Protein AF-A0A2E0AET9-F1 (afdb_monomer)

Solvent-accessible surface area (backbone atoms only — not comparable to full-atom values): 8543 Å² total; per-residue (Å²): 135,86,82,79,62,57,67,51,73,42,101,81,77,48,44,36,40,48,60,57,73,72,62,41,70,75,35,82,70,52,51,84,48,72,66,58,50,51,52,28,51,48,30,35,54,53,10,51,51,33,27,62,52,12,73,77,72,37,70,70,46,22,53,51,11,46,52,37,23,51,27,16,54,28,46,74,69,63,38,62,65,20,56,56,50,56,61,53,49,29,57,53,28,47,51,52,30,51,57,55,53,73,73,45,98,54,101,65,86,48,74,67,44,53,51,30,47,52,52,22,56,52,40,45,54,48,43,48,46,50,69,70,29,66,49,45,27,38,64,65,66,30,32,47,79,63,69,70,65,58,63,64,57,76,74,107

Secondary structure (DSSP, 8-state):
------EEEPTTS-EEEE--HHHHHHSGGGS--HHHHHHHHHHHHHHHHHHHHHHHH-HHHHHHHHHHHHHHHHHHTT-HHHHHHHHHHHHHHHHHHHHHHHH--SSS--HHHHHHHHHHHHHHHHHHHHHH-HHHIIIII-EEE--HHHHHHHT-

pLDDT: mean 71.0, std 15.04, range [35.03, 90.88]

Foldseek 3Di:
DDPPQDFDQDPVRWTKTFDDPVVLVPDPLSDDDPVLVVVLVVLLVQLVVQLVVCVVPHPVSNVLSVLSNVLSVCSVVLHLVSLVSLLCVLVVLVVVLVVVVVVDPDPDQDPSNVVSVVVSVVSVVVNCCCVVPQSNCCRNVSIHTDPPVVVVVVVD

Nearest PDB structures (foldseek):
  7o3v-assembly1_H  TM=3.093E-01  e=8.966E+00  Escherichia coli

Radius of gyration: 19.97 Å; Cα contacts (8 Å, |Δi|>4): 163; chains: 1; bounding box: 46×43×60 Å

Structure (mmCIF, N/CA/C/O backbone):
data_AF-A0A2E0AET9-F1
#
_entry.id   AF-A0A2E0AET9-F1
#
loop_
_atom_site.group_PDB
_atom_site.id
_atom_site.type_symbol
_atom_site.label_atom_id
_atom_site.label_alt_id
_atom_site.label_comp_id
_atom_site.label_asym_id
_atom_site.label_entity_id
_atom_site.label_seq_id
_atom_site.pdbx_PDB_ins_code
_atom_site.Cartn_x
_atom_site.Cartn_y
_atom_site.Cartn_z
_atom_site.occupancy
_atom_site.B_iso_or_equiv
_atom_site.auth_seq_id
_atom_site.auth_comp_id
_atom_site.auth_asym_id
_atom_site.auth_atom_id
_atom_site.pdbx_PDB_model_num
ATOM 1 N N . MET A 1 1 ? -17.740 -0.209 37.533 1.00 35.03 1 MET A N 1
ATOM 2 C CA . MET A 1 1 ? -16.317 -0.074 37.159 1.00 35.03 1 MET A CA 1
ATOM 3 C C . MET A 1 1 ? -16.267 1.118 36.223 1.00 35.03 1 MET A C 1
ATOM 5 O O . MET A 1 1 ? -16.960 1.090 35.222 1.00 35.03 1 MET A O 1
ATOM 9 N N . SER A 1 2 ? -15.665 2.223 36.659 1.00 36.47 2 SER A N 1
ATOM 10 C CA . SER A 1 2 ? -15.694 3.496 35.929 1.00 36.47 2 SER A CA 1
ATOM 11 C C . SER A 1 2 ? -14.738 3.401 34.741 1.00 36.47 2 SER A C 1
ATOM 13 O O . SER A 1 2 ? -13.528 3.341 34.955 1.00 36.47 2 SER A O 1
ATOM 15 N N . ASP A 1 3 ? -15.269 3.324 33.519 1.00 41.59 3 ASP A N 1
ATOM 16 C CA . ASP A 1 3 ? -14.476 3.367 32.290 1.00 41.59 3 ASP A CA 1
ATOM 17 C C . ASP A 1 3 ? -13.912 4.780 32.123 1.00 41.59 3 ASP A C 1
ATOM 19 O O . ASP A 1 3 ? -14.561 5.698 31.612 1.00 41.59 3 ASP A O 1
ATOM 23 N N . THR A 1 4 ? -12.691 4.974 32.614 1.00 45.38 4 THR A N 1
ATOM 24 C CA . THR A 1 4 ? -11.909 6.196 32.447 1.00 45.38 4 THR A CA 1
ATOM 25 C C . THR A 1 4 ? -11.495 6.339 30.985 1.00 45.38 4 THR A C 1
ATOM 27 O O . THR A 1 4 ? -10.370 6.042 30.588 1.00 45.38 4 THR A O 1
ATOM 30 N N . ASN A 1 5 ? -12.427 6.823 30.165 1.00 49.94 5 ASN A N 1
ATOM 31 C CA . ASN A 1 5 ? -12.137 7.392 28.858 1.00 49.94 5 ASN A CA 1
ATOM 32 C C . ASN A 1 5 ? -11.157 8.558 29.061 1.00 49.94 5 ASN A C 1
ATOM 34 O O . ASN A 1 5 ? -11.547 9.662 29.436 1.00 49.94 5 ASN A O 1
ATOM 38 N N . LEU A 1 6 ? -9.863 8.296 28.873 1.00 50.56 6 LEU A N 1
ATOM 39 C CA . LEU A 1 6 ? -8.810 9.305 28.937 1.00 50.56 6 LEU A CA 1
ATOM 40 C C . LEU A 1 6 ? -9.033 10.291 27.792 1.00 50.56 6 LEU A C 1
ATOM 42 O O . LEU A 1 6 ? -8.725 9.999 26.642 1.00 50.56 6 LEU A O 1
ATOM 46 N N . THR A 1 7 ? -9.598 11.455 28.086 1.00 52.47 7 THR A N 1
ATOM 47 C CA . THR A 1 7 ? -9.694 12.553 27.126 1.00 52.47 7 THR A CA 1
ATOM 48 C C . THR A 1 7 ? -8.414 13.369 27.206 1.00 52.47 7 THR A C 1
ATOM 50 O O . THR A 1 7 ? -8.184 14.056 28.200 1.00 52.47 7 THR A O 1
ATOM 53 N N . GLN A 1 8 ? -7.571 13.302 26.178 1.00 53.31 8 GLN A N 1
ATOM 54 C CA . GLN A 1 8 ? -6.391 14.162 26.091 1.00 53.31 8 GLN A CA 1
ATOM 55 C C . GLN A 1 8 ? -6.707 15.335 25.150 1.00 53.31 8 GLN A C 1
ATOM 57 O O . GLN A 1 8 ? -7.017 15.087 23.979 1.00 53.31 8 GLN A O 1
ATOM 62 N N . PRO A 1 9 ? -6.670 16.592 25.627 1.00 51.16 9 PRO A N 1
ATOM 63 C CA . PRO A 1 9 ? -6.789 17.749 24.752 1.00 51.16 9 PRO A CA 1
ATOM 64 C C . PRO A 1 9 ? -5.535 17.863 23.875 1.00 51.16 9 PRO A C 1
ATOM 66 O O . PRO A 1 9 ? -4.409 17.787 24.365 1.00 51.16 9 PRO A O 1
ATOM 69 N N . ASP A 1 10 ? -5.736 17.999 22.566 1.00 53.97 10 ASP A N 1
ATOM 70 C CA . ASP A 1 10 ? -4.678 18.327 21.608 1.00 53.97 10 ASP A CA 1
ATOM 71 C C . ASP A 1 10 ? -4.352 19.829 21.673 1.00 53.97 10 ASP A C 1
ATOM 73 O O . ASP A 1 10 ? -5.210 20.639 22.030 1.00 53.97 10 ASP A O 1
ATOM 77 N N . SER A 1 11 ? -3.151 20.224 21.244 1.00 53.19 11 SER A N 1
ATOM 78 C CA . SER A 1 11 ? -2.672 21.620 21.229 1.00 53.19 11 SER A CA 1
ATOM 79 C C . SER A 1 11 ? -3.538 22.565 20.371 1.00 53.19 11 SER A C 1
ATOM 81 O O . SER A 1 11 ? -3.381 23.779 20.437 1.00 53.19 11 SER A O 1
ATOM 83 N N . PHE A 1 12 ? -4.456 22.000 19.579 1.00 49.75 12 PHE A N 1
ATOM 84 C CA . PHE A 1 12 ? -5.429 22.678 18.717 1.00 49.75 12 PHE A CA 1
ATOM 85 C C . PHE A 1 12 ? -6.865 22.699 19.287 1.00 49.75 12 PHE A C 1
ATOM 87 O O . PHE A 1 12 ? -7.808 22.917 18.530 1.00 49.75 12 PHE A O 1
ATOM 94 N N . GLY A 1 13 ? -7.067 22.393 20.576 1.00 51.19 13 GLY A N 1
ATOM 95 C CA . GLY A 1 13 ? -8.394 22.406 21.219 1.00 51.19 13 GLY A CA 1
ATOM 96 C C . GLY A 1 13 ? -9.310 21.235 20.835 1.00 51.19 13 GLY A C 1
ATOM 97 O O . GLY A 1 13 ? -10.493 21.228 21.158 1.00 51.19 13 GLY A O 1
ATOM 98 N N . ARG A 1 14 ? -8.784 20.218 20.141 1.00 53.22 14 ARG A N 1
ATOM 99 C CA . ARG A 1 14 ? -9.547 19.031 19.724 1.00 53.22 14 ARG A CA 1
ATOM 100 C C . ARG A 1 14 ? -9.469 17.962 20.812 1.00 53.22 14 ARG A C 1
ATOM 102 O O . ARG A 1 14 ? -8.375 17.573 21.217 1.00 53.22 14 ARG A O 1
ATOM 109 N N . HIS A 1 15 ? -10.617 17.449 21.248 1.00 57.56 15 HIS A N 1
ATOM 110 C CA . HIS A 1 15 ? -10.681 16.358 22.220 1.00 57.56 15 HIS A CA 1
ATOM 111 C C . HIS A 1 15 ? -10.636 14.998 21.515 1.00 57.56 15 HIS A C 1
ATOM 113 O O . HIS A 1 15 ? -11.565 14.615 20.795 1.00 57.56 15 HIS A O 1
ATOM 119 N N . TRP A 1 16 ? -9.549 14.259 21.741 1.00 57.50 16 TRP A N 1
ATOM 120 C CA . TRP A 1 16 ? 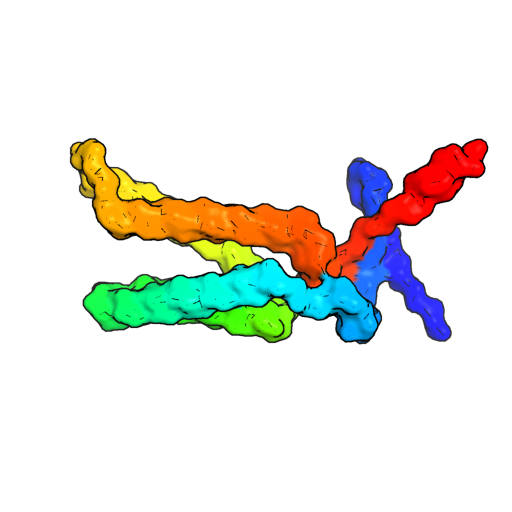-9.424 12.868 21.316 1.00 57.50 16 TRP A CA 1
ATOM 121 C C . TRP A 1 16 ? -9.849 11.946 22.457 1.00 57.50 16 TRP A C 1
ATOM 123 O O . TRP A 1 16 ? -9.308 12.028 23.562 1.00 57.50 16 TRP A O 1
ATOM 133 N N . VAL A 1 17 ? -10.805 11.060 22.181 1.00 60.19 17 VAL A N 1
ATOM 134 C CA . VAL A 1 17 ? -11.261 10.042 23.134 1.00 60.19 17 VAL A CA 1
ATOM 135 C C . VAL A 1 17 ? -10.636 8.705 22.754 1.00 60.19 17 VAL A C 1
ATOM 137 O O . VAL A 1 17 ? -10.725 8.282 21.596 1.00 60.19 17 VAL A O 1
ATOM 140 N N . TYR A 1 18 ? -9.980 8.062 23.718 1.00 59.62 18 TYR A N 1
ATOM 141 C CA . TYR A 1 18 ? -9.331 6.768 23.535 1.00 59.62 18 TYR A CA 1
ATOM 142 C C . TYR A 1 18 ? -10.251 5.649 24.006 1.00 59.62 18 TYR A C 1
ATOM 144 O O . TYR A 1 18 ? -10.694 5.661 25.149 1.00 59.62 18 TYR A O 1
ATOM 152 N N . VAL A 1 19 ? -10.504 4.678 23.131 1.00 59.69 19 VAL A N 1
ATOM 153 C CA . VAL A 1 19 ? -11.479 3.603 23.368 1.00 59.69 19 VAL A CA 1
ATOM 154 C C . VAL A 1 19 ? -10.766 2.258 23.530 1.00 59.69 19 VAL A C 1
ATOM 156 O O . VAL A 1 19 ? -9.739 1.995 22.892 1.00 59.69 19 VAL A O 1
ATOM 159 N N . THR A 1 20 ? -11.294 1.392 24.395 1.00 60.16 20 THR A N 1
ATOM 160 C CA . THR A 1 20 ? -10.743 0.049 24.638 1.00 60.16 20 THR A CA 1
ATOM 161 C C . THR A 1 20 ? -11.036 -0.920 23.477 1.00 60.16 20 THR A C 1
ATOM 163 O O . THR A 1 20 ? -11.942 -0.715 22.670 1.00 60.16 20 THR A O 1
ATOM 166 N N . GLU A 1 21 ? -10.260 -2.009 23.345 1.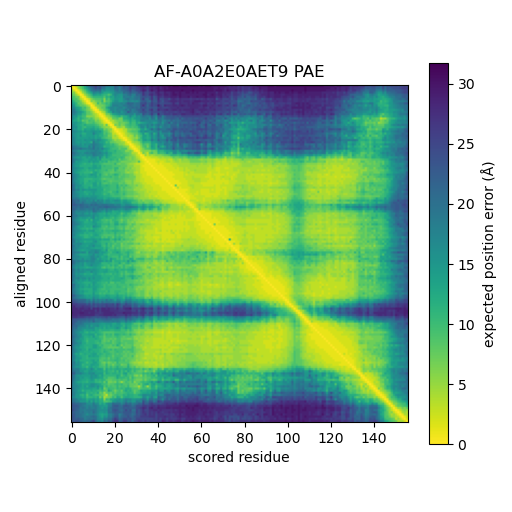00 56.28 21 GLU A N 1
ATOM 167 C CA . GLU A 1 21 ? -10.406 -2.960 22.219 1.00 56.28 21 GLU A CA 1
ATOM 168 C C . GLU A 1 21 ? -11.776 -3.645 22.151 1.00 56.28 21 GLU A C 1
ATOM 170 O O . GLU A 1 21 ? -12.251 -3.955 21.055 1.00 56.28 21 GLU A O 1
ATOM 175 N N . ALA A 1 22 ? -12.390 -3.899 23.309 1.00 56.34 22 ALA A N 1
ATOM 176 C CA . ALA A 1 22 ? -13.680 -4.573 23.407 1.00 56.34 22 ALA A CA 1
ATOM 177 C C . ALA A 1 22 ? -14.807 -3.717 22.807 1.00 56.34 22 ALA A C 1
ATOM 179 O O . ALA A 1 22 ? -15.673 -4.221 22.095 1.00 56.34 22 ALA A O 1
ATOM 180 N N . GLU A 1 23 ? -14.731 -2.408 23.019 1.00 58.84 23 GLU A N 1
ATOM 181 C CA . GLU A 1 23 ? -15.733 -1.426 22.614 1.00 58.84 23 GLU A CA 1
ATOM 182 C C . GLU A 1 23 ? -15.586 -1.021 21.131 1.00 58.84 23 GLU A C 1
ATOM 184 O O . GLU A 1 23 ? -16.561 -0.725 20.444 1.00 58.84 23 GLU A O 1
ATOM 189 N N . ILE A 1 24 ? -14.378 -1.144 20.563 1.00 55.50 24 ILE A N 1
ATOM 190 C CA . ILE A 1 24 ? -14.144 -0.986 19.116 1.00 55.50 24 ILE A CA 1
ATOM 191 C C . ILE A 1 24 ? -14.767 -2.140 18.313 1.00 55.50 24 ILE A C 1
ATOM 193 O O . ILE A 1 24 ? -15.250 -1.921 17.200 1.00 55.50 24 ILE A O 1
ATOM 197 N N . ARG A 1 25 ? -14.762 -3.373 18.842 1.00 54.81 25 ARG A N 1
ATOM 198 C CA . ARG A 1 25 ? -15.308 -4.551 18.139 1.00 54.81 25 ARG A CA 1
ATOM 199 C C . ARG A 1 25 ? -16.836 -4.599 18.131 1.00 54.81 25 ARG A C 1
ATOM 201 O O . ARG A 1 25 ? -17.393 -5.168 17.199 1.00 54.81 25 ARG A O 1
ATOM 208 N N . SER A 1 26 ? -17.495 -4.011 19.128 1.00 53.34 26 SER A N 1
ATOM 209 C CA . SER A 1 26 ? -18.960 -3.959 19.221 1.00 53.34 26 SER A CA 1
ATOM 210 C C . SER A 1 26 ? -19.580 -2.808 18.416 1.00 53.34 26 SER A C 1
ATOM 212 O O . SER A 1 26 ? -20.779 -2.821 18.136 1.00 53.34 26 SER A O 1
ATOM 214 N N . HIS A 1 27 ? -18.785 -1.815 18.005 1.00 57.69 27 HIS A N 1
ATOM 215 C CA . HIS A 1 27 ? -19.288 -0.619 17.337 1.00 57.69 27 HIS A CA 1
ATOM 216 C C . HIS A 1 27 ? -19.339 -0.771 15.804 1.00 57.69 27 HIS A C 1
ATOM 218 O O . HIS A 1 27 ? -18.353 -1.150 15.172 1.00 57.69 27 HIS A O 1
ATOM 224 N N . LYS A 1 28 ? -20.449 -0.371 15.154 1.00 57.88 28 LYS A N 1
ATOM 225 C CA . LYS A 1 28 ? -20.630 -0.444 13.678 1.00 57.88 28 LYS A CA 1
ATOM 226 C C . LYS A 1 28 ? -19.496 0.225 12.877 1.00 57.88 28 LYS A C 1
ATOM 228 O O . LYS A 1 28 ? -19.174 -0.221 11.779 1.00 57.88 28 LYS A O 1
ATOM 233 N N . LYS A 1 29 ? -18.853 1.267 13.427 1.00 52.66 29 LYS A N 1
ATOM 234 C CA . LYS A 1 29 ? -17.686 1.949 12.817 1.00 52.66 29 LYS A CA 1
ATOM 235 C C . LYS A 1 29 ? -16.364 1.166 12.931 1.00 52.66 29 LYS A C 1
ATOM 237 O O . LYS A 1 29 ? -15.412 1.508 12.239 1.00 52.66 29 LYS A O 1
ATOM 242 N N . GLY A 1 30 ? -16.311 0.125 13.762 1.00 52.28 30 GLY A N 1
ATOM 243 C CA . GLY A 1 30 ? -15.196 -0.819 13.869 1.00 52.28 30 GLY A CA 1
ATOM 244 C C . GLY A 1 30 ? -15.229 -1.945 12.829 1.00 52.28 30 GLY A C 1
ATOM 245 O O . GLY A 1 30 ? -14.312 -2.770 12.787 1.00 52.28 30 GLY A O 1
ATOM 246 N N . HIS A 1 31 ? -16.255 -2.003 11.974 1.00 59.22 31 HIS A N 1
ATOM 247 C CA . HIS A 1 31 ? -16.291 -2.908 10.826 1.00 59.22 31 HIS A CA 1
ATOM 248 C C . HIS A 1 31 ? -15.560 -2.299 9.626 1.00 59.22 31 HIS A C 1
ATOM 250 O O . HIS A 1 31 ? -15.648 -1.099 9.357 1.00 59.22 31 HIS A O 1
ATOM 256 N N . PHE A 1 32 ? -14.838 -3.147 8.891 1.00 59.88 32 PHE A N 1
ATOM 257 C CA . PHE A 1 32 ? -14.141 -2.751 7.670 1.00 59.88 32 PHE A CA 1
ATOM 258 C C . PHE A 1 32 ? -15.161 -2.253 6.650 1.00 59.88 32 PHE A C 1
ATOM 260 O O . PHE A 1 32 ? -15.996 -3.018 6.175 1.00 59.88 32 PHE A O 1
ATOM 267 N N . GLY A 1 33 ? -15.103 -0.962 6.326 1.00 68.06 33 GLY A N 1
ATOM 268 C CA . GLY A 1 33 ? -15.874 -0.422 5.213 1.00 68.06 33 GLY A CA 1
ATOM 269 C C . GLY A 1 33 ? -15.363 -0.971 3.882 1.00 68.06 33 GLY A C 1
ATOM 270 O O . GLY A 1 33 ? -14.199 -1.357 3.773 1.00 68.06 33 GLY A O 1
ATOM 271 N N . THR A 1 34 ? -16.213 -0.935 2.857 1.00 74.06 34 THR A N 1
ATOM 272 C CA . THR A 1 34 ? -15.891 -1.379 1.491 1.00 74.06 34 THR A CA 1
ATOM 273 C C . THR A 1 34 ? -14.600 -0.753 0.961 1.00 74.06 34 THR A C 1
ATOM 275 O O . THR A 1 34 ? -13.803 -1.429 0.325 1.00 74.06 34 THR A O 1
ATOM 278 N N . PHE A 1 35 ? -14.334 0.513 1.292 1.00 76.75 35 PHE A N 1
ATOM 279 C CA . PHE A 1 35 ? -13.112 1.196 0.869 1.00 76.75 35 PHE A CA 1
ATOM 280 C C . PHE A 1 35 ? -11.835 0.586 1.470 1.00 76.75 35 PHE A C 1
ATOM 282 O O . PHE A 1 35 ? -10.869 0.367 0.751 1.00 76.75 35 PHE A O 1
ATOM 289 N N . ILE A 1 36 ? -11.832 0.232 2.762 1.00 76.81 36 ILE A N 1
ATOM 290 C CA . ILE A 1 36 ? -10.671 -0.431 3.383 1.00 76.81 36 ILE A CA 1
ATOM 291 C C . ILE A 1 36 ? -10.463 -1.817 2.761 1.00 76.81 36 ILE A C 1
ATOM 293 O O . ILE A 1 36 ? -9.326 -2.221 2.539 1.00 76.81 36 ILE A O 1
ATOM 297 N N . TRP A 1 37 ? -11.546 -2.524 2.427 1.00 79.25 37 TRP A N 1
ATOM 298 C CA . TRP A 1 37 ? -11.461 -3.785 1.689 1.00 79.25 37 TRP A CA 1
ATOM 299 C C . TRP A 1 37 ? -10.818 -3.620 0.312 1.00 79.25 37 TRP A C 1
ATOM 301 O O . TRP A 1 37 ? -9.945 -4.412 -0.030 1.00 79.25 37 TRP A O 1
ATOM 311 N N . LEU A 1 38 ? -11.184 -2.578 -0.440 1.00 84.06 38 LEU A N 1
ATOM 312 C CA . LEU A 1 38 ? -10.556 -2.268 -1.728 1.00 84.06 38 LEU A CA 1
ATOM 313 C C . LEU A 1 38 ? -9.062 -1.972 -1.572 1.00 84.06 38 LEU A C 1
ATOM 315 O O . LEU A 1 38 ? -8.260 -2.474 -2.351 1.00 84.06 38 LEU A O 1
ATOM 319 N N . VAL A 1 39 ? -8.677 -1.228 -0.533 1.00 83.81 39 VAL A N 1
ATOM 320 C CA . VAL A 1 39 ? -7.265 -0.975 -0.214 1.00 83.81 39 VAL A CA 1
ATOM 321 C C . VAL A 1 39 ? -6.520 -2.277 0.090 1.00 83.81 39 VAL A C 1
ATOM 323 O O . VAL A 1 39 ? -5.437 -2.507 -0.442 1.00 83.81 39 VAL A O 1
ATOM 326 N N . CYS A 1 40 ? -7.096 -3.152 0.917 1.00 85.06 40 CYS A N 1
ATOM 327 C CA . CYS A 1 40 ? -6.478 -4.437 1.250 1.00 85.06 40 CYS A CA 1
ATOM 328 C C . CYS A 1 40 ? -6.332 -5.323 0.011 1.00 85.06 40 CYS A C 1
ATOM 330 O O . CYS A 1 40 ? -5.264 -5.889 -0.215 1.00 85.06 40 CYS A O 1
ATOM 332 N N . LEU A 1 41 ? -7.384 -5.405 -0.808 1.00 88.31 41 LEU A N 1
ATOM 333 C CA . LEU A 1 41 ? -7.375 -6.147 -2.064 1.00 88.31 41 LEU A CA 1
ATOM 334 C C . LEU A 1 41 ? -6.289 -5.613 -3.001 1.00 88.31 41 LEU A C 1
ATOM 336 O O . LEU A 1 41 ? -5.526 -6.398 -3.552 1.00 88.31 41 LEU A O 1
ATOM 340 N N . TRP A 1 42 ? -6.169 -4.291 -3.122 1.00 88.81 42 TRP A N 1
ATOM 341 C CA . TRP A 1 42 ? -5.138 -3.658 -3.936 1.00 88.81 42 TRP A CA 1
ATOM 342 C C . TRP A 1 42 ? -3.728 -4.058 -3.480 1.00 88.81 42 TRP A C 1
ATOM 344 O O . TRP A 1 42 ? -2.935 -4.515 -4.300 1.00 88.81 42 TRP A O 1
ATOM 354 N N . PHE A 1 43 ? -3.431 -3.992 -2.175 1.00 87.31 43 PHE A N 1
ATOM 355 C CA . PHE A 1 43 ? -2.129 -4.422 -1.643 1.00 87.31 43 PHE A CA 1
ATOM 356 C C . PHE A 1 43 ? -1.847 -5.905 -1.903 1.00 87.31 43 PHE A C 1
ATOM 358 O O . PHE A 1 43 ? -0.722 -6.270 -2.235 1.00 87.31 43 PHE A O 1
ATOM 365 N N . ILE A 1 44 ? -2.858 -6.764 -1.779 1.00 88.69 44 ILE A N 1
ATOM 366 C CA . ILE A 1 44 ? -2.730 -8.201 -2.044 1.00 88.69 44 ILE A CA 1
ATOM 367 C C . ILE A 1 44 ? -2.449 -8.447 -3.533 1.00 88.69 44 ILE A C 1
ATOM 369 O O . ILE A 1 44 ? -1.524 -9.186 -3.865 1.00 88.69 44 ILE A O 1
ATOM 373 N N . CYS A 1 45 ? -3.193 -7.805 -4.435 1.00 90.88 45 CYS A N 1
ATOM 374 C CA . CYS A 1 45 ? -3.020 -7.964 -5.878 1.00 90.88 45 CYS A CA 1
ATOM 375 C C . CYS A 1 45 ? -1.667 -7.428 -6.361 1.00 90.88 45 CYS A C 1
ATOM 377 O O . CYS A 1 45 ? -0.942 -8.139 -7.055 1.00 90.88 45 CYS A O 1
ATOM 379 N N . VAL A 1 46 ? -1.301 -6.204 -5.969 1.00 89.00 46 VAL A N 1
ATOM 380 C CA . VAL A 1 46 ? -0.026 -5.584 -6.364 1.00 89.00 46 VAL A CA 1
ATOM 381 C C . VAL A 1 46 ? 1.154 -6.309 -5.723 1.00 89.00 46 VAL A C 1
ATOM 383 O O . VAL A 1 46 ? 2.155 -6.553 -6.388 1.00 89.00 46 VAL A O 1
ATOM 386 N N . GLY A 1 47 ? 1.028 -6.735 -4.464 1.00 87.50 47 GLY A N 1
ATOM 387 C CA . GLY A 1 47 ? 2.056 -7.522 -3.786 1.00 87.50 47 GLY A CA 1
ATOM 388 C C . GLY A 1 47 ? 2.269 -8.879 -4.447 1.00 87.50 47 GLY A C 1
ATOM 389 O O . GLY A 1 47 ? 3.403 -9.247 -4.734 1.00 87.50 47 GLY A O 1
ATOM 390 N N . GLY A 1 48 ? 1.185 -9.591 -4.772 1.00 88.56 48 GLY A N 1
ATOM 391 C CA . GLY A 1 48 ? 1.253 -10.860 -5.497 1.00 88.56 48 GLY A CA 1
ATOM 392 C C . GLY A 1 48 ? 1.888 -10.709 -6.881 1.00 88.56 48 GLY A C 1
ATOM 393 O O . GLY A 1 48 ? 2.747 -11.504 -7.258 1.00 88.56 48 GLY A O 1
ATOM 394 N N . LEU A 1 49 ? 1.536 -9.647 -7.608 1.00 88.69 49 LEU A N 1
ATOM 395 C CA . LEU A 1 49 ? 2.144 -9.330 -8.897 1.00 88.69 49 LEU A CA 1
ATOM 396 C C . LEU A 1 49 ? 3.645 -9.026 -8.757 1.00 88.69 49 LEU A C 1
ATOM 398 O O . LEU A 1 49 ? 4.449 -9.569 -9.512 1.00 88.69 49 LEU A O 1
ATOM 402 N N . GLU A 1 50 ? 4.054 -8.227 -7.767 1.00 86.25 50 GLU A N 1
ATOM 403 C CA . GLU A 1 50 ? 5.471 -7.941 -7.501 1.00 86.25 50 GLU A CA 1
ATOM 404 C C . GLU A 1 50 ? 6.258 -9.190 -7.081 1.00 86.25 50 GLU A C 1
ATOM 406 O O . GLU A 1 50 ? 7.427 -9.306 -7.442 1.00 86.25 50 GLU A O 1
ATOM 411 N N . VAL A 1 51 ? 5.640 -10.147 -6.379 1.00 89.31 51 VAL A N 1
ATOM 412 C CA . VAL A 1 51 ? 6.260 -11.447 -6.065 1.00 89.31 51 VAL A CA 1
ATOM 413 C C . VAL A 1 51 ? 6.522 -12.242 -7.341 1.00 89.31 51 VAL A C 1
ATOM 415 O O . VAL A 1 51 ? 7.636 -12.722 -7.537 1.00 89.31 51 VAL A O 1
ATOM 418 N N . ILE A 1 52 ? 5.531 -12.351 -8.230 1.00 89.19 52 ILE A N 1
ATOM 419 C CA . ILE A 1 52 ? 5.661 -13.096 -9.493 1.00 89.19 52 ILE A CA 1
ATOM 420 C C . ILE A 1 52 ? 6.733 -12.462 -10.386 1.00 89.19 52 ILE A C 1
ATOM 422 O O . ILE A 1 52 ? 7.578 -13.162 -10.947 1.00 89.19 52 ILE A O 1
ATOM 426 N N . LEU A 1 53 ? 6.738 -11.132 -10.497 1.00 86.00 53 LEU A N 1
ATOM 427 C CA . LEU A 1 53 ? 7.756 -10.419 -11.267 1.00 86.00 53 LEU A CA 1
ATOM 428 C C . LEU A 1 53 ? 9.135 -10.529 -10.607 1.00 86.00 53 LEU A C 1
ATOM 430 O O . LEU A 1 53 ? 10.121 -10.804 -11.285 1.00 86.00 53 LEU A O 1
ATOM 434 N N . GLY A 1 54 ? 9.209 -10.371 -9.286 1.00 83.69 54 GLY A N 1
ATOM 435 C CA . GLY A 1 54 ? 10.446 -10.457 -8.517 1.00 83.69 54 GLY A CA 1
ATOM 436 C C . GLY A 1 54 ? 11.098 -11.835 -8.565 1.00 83.69 54 GLY A C 1
ATOM 437 O O . GLY A 1 54 ? 12.323 -11.908 -8.658 1.00 83.69 54 GLY A O 1
ATOM 438 N N . ALA A 1 55 ? 10.301 -12.907 -8.586 1.00 86.00 55 ALA A N 1
ATOM 439 C CA . ALA A 1 55 ? 10.781 -14.283 -8.715 1.00 86.00 55 ALA A CA 1
ATOM 440 C C . ALA A 1 55 ? 11.599 -14.507 -9.997 1.00 86.00 55 ALA A C 1
ATOM 442 O O . ALA A 1 55 ? 12.500 -15.339 -10.007 1.00 86.00 55 ALA A O 1
ATOM 443 N N . ASN A 1 56 ? 11.314 -13.736 -11.050 1.00 80.69 56 ASN A N 1
ATOM 444 C CA . ASN A 1 56 ? 11.978 -13.842 -12.347 1.00 80.69 56 ASN A CA 1
ATOM 445 C C . ASN A 1 56 ? 13.075 -12.787 -12.570 1.00 80.69 56 ASN A C 1
ATOM 447 O O . ASN A 1 56 ? 13.798 -12.875 -13.558 1.00 80.69 56 ASN A O 1
ATOM 451 N N . THR A 1 57 ? 13.206 -11.781 -11.695 1.00 81.19 57 THR A N 1
ATOM 452 C CA . THR A 1 57 ? 14.154 -10.671 -11.905 1.00 81.19 57 THR A CA 1
ATOM 453 C C . THR A 1 57 ? 15.189 -10.527 -10.799 1.00 81.19 57 THR A C 1
ATOM 455 O O . THR A 1 57 ? 16.384 -10.451 -11.073 1.00 81.19 57 THR A O 1
ATOM 458 N N . THR A 1 58 ? 14.766 -10.374 -9.540 1.00 84.69 58 THR A N 1
ATOM 459 C CA . THR A 1 58 ? 15.666 -9.953 -8.455 1.00 84.69 58 THR A CA 1
ATOM 460 C C . THR A 1 58 ? 15.081 -10.289 -7.091 1.00 84.69 58 THR A C 1
ATOM 462 O O . THR A 1 58 ? 13.934 -9.950 -6.793 1.00 84.69 58 THR A O 1
ATOM 465 N N . LEU A 1 59 ? 15.916 -10.843 -6.209 1.00 86.00 59 LEU A N 1
ATOM 466 C CA . LEU A 1 59 ? 15.538 -11.239 -4.848 1.00 86.00 59 LEU A CA 1
ATOM 467 C C . LEU A 1 59 ? 15.032 -10.058 -3.998 1.00 86.00 59 LEU A C 1
ATOM 469 O O . LEU A 1 59 ? 14.093 -10.205 -3.221 1.00 86.00 59 LEU A O 1
ATOM 473 N N . VAL A 1 60 ? 15.584 -8.857 -4.204 1.00 82.75 60 VAL A N 1
ATOM 474 C CA . VAL A 1 60 ? 15.131 -7.621 -3.537 1.00 82.75 60 VAL A CA 1
ATOM 475 C C . VAL A 1 60 ? 13.683 -7.282 -3.906 1.00 82.75 60 VAL A C 1
ATOM 477 O O . VAL A 1 60 ? 12.880 -6.952 -3.033 1.00 82.75 60 VAL A O 1
ATOM 480 N N . ARG A 1 61 ? 13.322 -7.408 -5.190 1.00 81.81 61 ARG A N 1
ATOM 481 C CA . ARG A 1 61 ? 11.957 -7.158 -5.670 1.00 81.81 61 ARG A CA 1
ATOM 482 C C . ARG A 1 61 ? 10.981 -8.204 -5.136 1.00 81.81 61 ARG A C 1
ATOM 484 O O . ARG A 1 61 ? 9.891 -7.845 -4.705 1.00 81.81 61 ARG A O 1
ATOM 491 N N . LEU A 1 62 ? 11.404 -9.469 -5.099 1.00 86.88 62 LEU A N 1
ATOM 492 C CA . LEU A 1 62 ? 10.633 -10.564 -4.510 1.00 86.88 62 LEU A CA 1
ATOM 493 C C . LEU A 1 62 ? 10.318 -10.293 -3.031 1.00 86.88 62 LEU A C 1
ATOM 495 O O . LEU A 1 62 ? 9.162 -10.382 -2.620 1.00 86.88 62 LEU A O 1
ATOM 499 N N . PHE A 1 63 ? 11.333 -9.925 -2.244 1.00 88.31 63 PHE A N 1
ATOM 500 C CA . PHE A 1 63 ? 11.167 -9.625 -0.823 1.00 88.31 63 PHE A CA 1
ATOM 501 C C . PHE A 1 63 ? 10.221 -8.440 -0.601 1.00 88.31 63 PHE A C 1
ATOM 503 O O . PHE A 1 63 ? 9.331 -8.506 0.248 1.00 88.31 63 PHE A O 1
ATOM 510 N N . PHE A 1 64 ? 10.363 -7.380 -1.401 1.00 86.50 64 PHE A N 1
ATOM 511 C CA . PHE A 1 64 ? 9.461 -6.234 -1.347 1.00 86.50 64 PHE A CA 1
ATOM 512 C C . PHE A 1 64 ? 8.015 -6.615 -1.693 1.00 86.50 64 PHE A C 1
ATOM 514 O O . PHE A 1 64 ? 7.102 -6.255 -0.952 1.00 86.50 64 PHE A O 1
ATOM 521 N N . GLY A 1 65 ? 7.798 -7.382 -2.766 1.00 85.56 65 GLY A N 1
ATOM 522 C CA . GLY A 1 65 ? 6.469 -7.867 -3.143 1.00 85.56 65 GLY A CA 1
ATOM 523 C C . GLY A 1 65 ? 5.823 -8.709 -2.042 1.00 85.56 65 GLY A C 1
ATOM 524 O O . GLY A 1 65 ? 4.656 -8.504 -1.706 1.00 85.56 65 GLY A O 1
ATOM 525 N N . ALA A 1 66 ? 6.597 -9.601 -1.415 1.00 88.00 66 ALA A N 1
ATOM 526 C CA . ALA A 1 66 ? 6.121 -10.420 -0.304 1.00 88.00 66 ALA A CA 1
ATOM 527 C C . ALA A 1 66 ? 5.731 -9.552 0.901 1.00 88.00 66 ALA A C 1
ATOM 529 O O . ALA A 1 66 ? 4.658 -9.728 1.476 1.00 88.00 66 ALA A O 1
ATOM 530 N N . LEU A 1 67 ? 6.561 -8.566 1.252 1.00 87.88 67 LEU A N 1
ATOM 531 C CA . LEU A 1 67 ? 6.275 -7.610 2.320 1.00 87.88 67 LEU A CA 1
ATOM 532 C C . LEU A 1 67 ? 4.997 -6.807 2.032 1.00 87.88 67 LEU A C 1
ATOM 534 O O . LEU A 1 67 ? 4.176 -6.621 2.932 1.00 87.88 67 LEU A O 1
ATOM 538 N N . LEU A 1 68 ? 4.781 -6.394 0.782 1.00 87.19 68 LEU A N 1
ATOM 539 C CA . LEU A 1 68 ? 3.576 -5.689 0.340 1.00 87.19 68 LEU A CA 1
ATOM 540 C C . LEU A 1 68 ? 2.321 -6.567 0.487 1.00 87.19 68 LEU A C 1
ATOM 542 O O . LEU A 1 68 ? 1.310 -6.135 1.046 1.00 87.19 68 LEU A O 1
ATOM 546 N N . PHE A 1 69 ? 2.421 -7.831 0.073 1.00 87.94 69 PHE A N 1
ATOM 547 C CA . PHE A 1 69 ? 1.357 -8.824 0.204 1.00 87.94 69 PHE A CA 1
ATOM 548 C C . PHE A 1 69 ? 0.996 -9.078 1.674 1.00 87.94 69 PHE A C 1
ATOM 550 O O . PHE A 1 69 ? -0.170 -8.976 2.064 1.00 87.94 69 PHE A O 1
ATOM 557 N N . PHE A 1 70 ? 1.996 -9.333 2.525 1.00 86.62 70 PHE A N 1
ATOM 558 C CA . PHE A 1 70 ? 1.786 -9.517 3.962 1.00 86.62 70 PHE A CA 1
ATOM 559 C C . PHE A 1 70 ? 1.260 -8.254 4.645 1.00 86.62 70 PHE A C 1
ATOM 561 O O . PHE A 1 70 ? 0.509 -8.360 5.613 1.00 86.62 70 PHE A O 1
ATOM 568 N N . THR A 1 71 ? 1.588 -7.066 4.136 1.00 85.75 71 THR A N 1
ATOM 569 C CA . THR A 1 71 ? 1.007 -5.807 4.617 1.00 85.75 71 THR A CA 1
ATOM 570 C C . THR A 1 71 ? -0.491 -5.747 4.315 1.00 85.75 71 THR A C 1
ATOM 572 O O . THR A 1 71 ? -1.273 -5.442 5.215 1.00 85.75 71 THR A O 1
ATOM 575 N N . GLY A 1 72 ? -0.915 -6.129 3.105 1.00 83.50 72 GLY A N 1
ATOM 576 C CA . GLY A 1 72 ? -2.332 -6.250 2.742 1.00 83.50 72 GLY A CA 1
ATOM 577 C C . GLY A 1 72 ? -3.093 -7.252 3.616 1.00 83.50 72 GLY A C 1
ATOM 578 O O . GLY A 1 72 ? -4.146 -6.934 4.167 1.00 83.50 72 GLY A O 1
ATOM 579 N N . VAL A 1 73 ? -2.521 -8.438 3.840 1.00 84.88 73 VAL A N 1
ATOM 580 C CA . VAL A 1 73 ? -3.102 -9.449 4.744 1.00 84.88 73 VAL A CA 1
ATOM 581 C C . VAL A 1 73 ? -3.131 -8.949 6.195 1.00 84.88 73 VAL A C 1
ATOM 583 O O . VAL A 1 73 ? -4.124 -9.110 6.904 1.00 84.88 73 VAL A O 1
ATOM 586 N N . GLY A 1 74 ? -2.065 -8.295 6.652 1.00 81.38 74 GLY A N 1
ATOM 587 C CA . GLY A 1 74 ? -1.969 -7.740 7.998 1.00 81.38 74 GLY A CA 1
ATOM 588 C C . GLY A 1 74 ? -2.966 -6.606 8.255 1.00 81.38 74 GLY A C 1
ATOM 589 O O . GLY A 1 74 ? -3.467 -6.478 9.378 1.00 81.38 74 GLY A O 1
ATOM 590 N N . LEU A 1 75 ? -3.298 -5.826 7.220 1.00 80.69 75 LEU A N 1
ATOM 591 C CA . LEU A 1 75 ? -4.380 -4.844 7.246 1.00 80.69 75 LEU A CA 1
ATOM 592 C C . LEU A 1 75 ? -5.726 -5.545 7.463 1.00 80.69 75 LEU A C 1
ATOM 594 O O . LEU A 1 75 ? -6.450 -5.135 8.367 1.00 80.69 75 LEU A O 1
ATOM 598 N N . CYS A 1 76 ? -6.021 -6.651 6.767 1.00 79.06 76 CYS A N 1
ATOM 599 C CA . CYS A 1 76 ? -7.235 -7.452 7.005 1.00 79.06 76 CYS A CA 1
ATOM 600 C C . CYS A 1 76 ? -7.338 -7.953 8.458 1.00 79.06 76 CYS A C 1
ATOM 602 O O . CYS A 1 76 ? -8.412 -7.915 9.062 1.00 79.06 76 CYS A O 1
ATOM 604 N N . VAL A 1 77 ? -6.212 -8.368 9.051 1.00 78.50 77 VAL A N 1
ATOM 605 C CA . VAL A 1 77 ? -6.128 -8.842 10.451 1.00 78.50 77 VAL A CA 1
ATOM 606 C C . VAL A 1 77 ? -6.055 -7.679 11.461 1.00 78.50 77 VAL A C 1
ATOM 608 O O . VAL A 1 77 ? -5.984 -7.891 12.672 1.00 78.50 77 VAL A O 1
ATOM 611 N N . ARG A 1 78 ? -6.133 -6.424 10.998 1.00 70.81 78 ARG A N 1
ATOM 612 C CA . ARG A 1 78 ? -6.164 -5.204 11.829 1.00 70.81 78 ARG A CA 1
ATOM 613 C C . ARG A 1 78 ? -4.921 -5.019 12.704 1.00 70.81 78 ARG A C 1
ATOM 615 O O . ARG A 1 78 ? -4.991 -4.456 13.797 1.00 70.81 78 ARG A O 1
ATOM 622 N N . LYS A 1 79 ? -3.759 -5.503 12.256 1.00 73.94 79 LYS A N 1
ATOM 623 C CA . LYS A 1 79 ? -2.506 -5.381 13.016 1.00 73.94 79 LYS A CA 1
ATOM 624 C C . LYS A 1 79 ? -1.922 -3.972 12.874 1.00 73.94 79 LYS A C 1
ATOM 626 O O . LYS A 1 79 ? -1.762 -3.465 11.768 1.00 73.94 79 LYS A O 1
ATOM 631 N N . ARG A 1 80 ? -1.507 -3.364 13.994 1.00 68.44 80 ARG A N 1
ATOM 632 C CA . ARG A 1 80 ? -0.869 -2.028 14.022 1.00 68.44 80 ARG A CA 1
ATOM 633 C C . ARG A 1 80 ? 0.419 -1.960 13.189 1.00 68.44 80 ARG A C 1
ATOM 635 O O . ARG A 1 80 ? 0.696 -0.931 12.586 1.00 68.44 80 ARG A O 1
ATOM 642 N N . PHE A 1 81 ? 1.176 -3.056 13.117 1.00 69.56 81 PHE A N 1
ATOM 643 C CA . PHE A 1 81 ? 2.382 -3.137 12.285 1.00 69.56 81 PHE A CA 1
ATOM 644 C C . PHE A 1 81 ? 2.082 -3.006 10.790 1.00 69.56 81 PHE A C 1
ATOM 646 O O . PHE A 1 81 ? 2.829 -2.339 10.085 1.00 69.56 81 PHE A O 1
ATOM 653 N N . ALA A 1 82 ? 0.966 -3.569 10.320 1.00 74.00 82 ALA A N 1
ATOM 654 C CA . ALA A 1 82 ? 0.573 -3.476 8.917 1.00 74.00 82 ALA A CA 1
ATOM 655 C C . ALA A 1 82 ? 0.208 -2.039 8.520 1.00 74.00 82 ALA A C 1
ATOM 657 O O . ALA A 1 82 ? 0.536 -1.601 7.426 1.00 74.00 82 ALA A O 1
ATOM 658 N N . TYR A 1 83 ? -0.389 -1.275 9.439 1.00 73.81 83 TYR A N 1
ATOM 659 C CA . TYR A 1 83 ? -0.628 0.154 9.235 1.00 73.81 83 TYR A CA 1
ATOM 660 C C . TYR A 1 83 ? 0.683 0.938 9.058 1.00 73.81 83 TYR A C 1
ATOM 662 O O . TYR A 1 83 ? 0.790 1.762 8.156 1.00 73.81 83 TYR A O 1
ATOM 670 N N . LEU A 1 84 ? 1.692 0.674 9.898 1.00 77.62 84 LEU A N 1
ATOM 671 C CA . LEU A 1 84 ? 2.992 1.343 9.781 1.00 77.62 84 LEU A CA 1
ATOM 672 C C . LEU A 1 84 ? 3.695 0.968 8.476 1.00 77.62 84 LEU A C 1
ATOM 674 O O . LEU A 1 84 ? 4.188 1.846 7.782 1.00 77.62 84 LEU A O 1
ATOM 678 N N . LEU A 1 85 ? 3.690 -0.316 8.118 1.00 78.12 85 LEU A N 1
ATOM 679 C CA . LEU A 1 85 ? 4.243 -0.797 6.853 1.00 78.12 85 LEU A CA 1
ATOM 680 C C . LEU A 1 85 ? 3.567 -0.140 5.647 1.00 78.12 85 LEU A C 1
ATOM 682 O O . LEU A 1 85 ? 4.266 0.353 4.765 1.00 78.12 85 LEU A O 1
ATOM 686 N N . ALA A 1 86 ? 2.233 -0.049 5.643 1.00 78.69 86 ALA A N 1
ATOM 687 C CA . ALA A 1 86 ? 1.475 0.600 4.575 1.00 78.69 86 ALA A CA 1
ATOM 688 C C . ALA A 1 86 ? 1.909 2.054 4.341 1.00 78.69 86 ALA A C 1
ATOM 690 O O . ALA A 1 86 ? 1.899 2.523 3.205 1.00 78.69 86 ALA A O 1
ATOM 691 N N . LEU A 1 87 ? 2.357 2.736 5.398 1.00 80.12 87 LEU A N 1
ATOM 692 C CA . LEU A 1 87 ? 2.834 4.109 5.325 1.00 80.12 87 LEU A CA 1
ATOM 693 C C . LEU A 1 87 ? 4.183 4.260 4.613 1.00 80.12 87 LEU A C 1
ATOM 695 O O . LEU A 1 87 ? 4.421 5.268 3.950 1.00 80.12 87 LEU A O 1
ATOM 699 N N . PHE A 1 88 ? 5.062 3.267 4.735 1.00 81.31 88 PHE A N 1
ATOM 700 C CA . PHE A 1 88 ? 6.383 3.292 4.105 1.00 81.31 88 PHE A CA 1
ATOM 701 C C . PHE A 1 88 ? 6.359 2.839 2.640 1.00 81.31 88 PHE A C 1
ATOM 703 O O . PHE A 1 88 ? 7.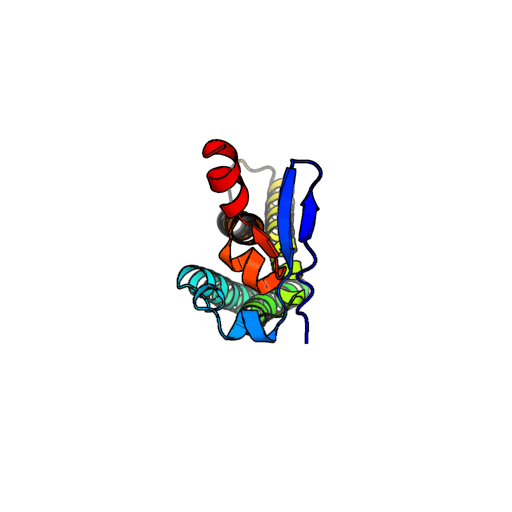263 3.177 1.880 1.00 81.31 88 PHE A O 1
ATOM 710 N N . ILE A 1 89 ? 5.323 2.114 2.216 1.00 82.88 89 ILE A N 1
ATOM 711 C CA . ILE A 1 89 ? 5.190 1.611 0.843 1.00 82.88 89 ILE A CA 1
ATOM 712 C C . ILE A 1 89 ? 5.256 2.702 -0.249 1.00 82.88 89 ILE A C 1
ATOM 714 O O . ILE A 1 89 ? 6.023 2.502 -1.196 1.00 82.88 89 ILE A O 1
ATOM 718 N N . PRO A 1 90 ? 4.535 3.844 -0.178 1.00 83.44 90 PRO A N 1
ATOM 719 C CA . PRO A 1 90 ? 4.622 4.873 -1.222 1.00 83.44 90 PRO A CA 1
ATOM 720 C C . PRO A 1 90 ? 6.042 5.417 -1.403 1.00 83.44 90 PRO A C 1
ATOM 722 O O . PRO A 1 90 ? 6.455 5.700 -2.525 1.00 83.44 90 PRO A O 1
ATOM 725 N N . LEU A 1 91 ? 6.818 5.510 -0.318 1.00 83.94 91 LEU A N 1
ATOM 726 C CA . LEU A 1 91 ? 8.199 5.989 -0.358 1.00 83.94 91 LEU A CA 1
ATOM 727 C C . LEU A 1 91 ? 9.076 5.066 -1.217 1.00 83.94 91 LEU A C 1
ATOM 729 O O . LEU A 1 91 ? 9.891 5.548 -2.000 1.00 83.94 91 LEU A O 1
ATOM 733 N N . VAL A 1 92 ? 8.865 3.749 -1.144 1.00 84.50 92 VAL A N 1
ATOM 734 C CA . VAL A 1 92 ? 9.612 2.783 -1.963 1.00 84.50 92 VAL A CA 1
ATOM 735 C C . VAL A 1 92 ? 9.259 2.904 -3.448 1.00 84.50 92 VAL A C 1
ATOM 737 O O . VAL A 1 92 ? 10.164 2.886 -4.284 1.00 84.50 92 VAL A O 1
ATOM 740 N N . PHE A 1 93 ? 7.977 3.077 -3.794 1.00 84.75 93 PHE A N 1
ATOM 741 C CA . PHE A 1 93 ? 7.567 3.307 -5.186 1.00 84.75 93 PHE A CA 1
ATOM 742 C C . PHE A 1 93 ? 8.157 4.606 -5.750 1.00 84.75 93 PHE A C 1
ATOM 744 O O . PHE A 1 93 ? 8.651 4.616 -6.876 1.00 84.75 93 PHE A O 1
ATOM 751 N N . ILE A 1 94 ? 8.192 5.674 -4.948 1.00 85.06 94 ILE A N 1
ATOM 752 C CA . ILE A 1 94 ? 8.811 6.948 -5.333 1.00 85.06 94 ILE A CA 1
ATOM 753 C C . ILE A 1 94 ? 10.322 6.791 -5.561 1.00 85.06 94 ILE A C 1
ATOM 755 O O . ILE A 1 94 ? 10.834 7.251 -6.581 1.00 85.06 94 ILE A O 1
ATOM 759 N N . ILE A 1 95 ? 11.048 6.121 -4.655 1.00 85.12 95 ILE A N 1
ATOM 760 C CA . ILE A 1 95 ? 12.490 5.874 -4.834 1.00 85.12 95 ILE A CA 1
ATOM 761 C C . ILE A 1 95 ? 12.741 5.088 -6.121 1.00 85.12 95 ILE A C 1
ATOM 763 O O . ILE A 1 95 ? 13.633 5.448 -6.886 1.00 85.12 95 ILE A O 1
ATOM 767 N N . ARG A 1 96 ? 11.956 4.037 -6.389 1.00 82.62 96 ARG A N 1
ATOM 768 C CA . ARG A 1 96 ? 12.086 3.242 -7.620 1.00 82.62 96 ARG A CA 1
ATOM 769 C C . ARG A 1 96 ? 11.828 4.073 -8.872 1.00 82.62 96 ARG A C 1
ATOM 771 O O . ARG A 1 96 ? 12.600 3.978 -9.828 1.00 82.62 96 ARG A O 1
ATOM 778 N N . PHE A 1 97 ? 10.806 4.927 -8.840 1.00 83.88 97 PHE A N 1
ATOM 779 C CA . PHE A 1 97 ? 10.511 5.859 -9.921 1.00 83.88 97 PHE A CA 1
ATOM 780 C C . PHE A 1 97 ? 11.707 6.779 -10.207 1.00 83.88 97 PHE A C 1
ATOM 782 O O . PHE A 1 97 ? 12.196 6.806 -11.335 1.00 83.88 97 PHE A O 1
ATOM 789 N N . PHE A 1 98 ? 12.247 7.462 -9.189 1.00 81.81 98 PHE A N 1
ATOM 790 C CA . PHE A 1 98 ? 13.386 8.372 -9.362 1.00 81.81 98 PHE A CA 1
ATOM 791 C C . PHE A 1 98 ? 14.696 7.658 -9.704 1.00 81.81 98 PHE A C 1
ATOM 793 O O . PHE A 1 98 ? 15.467 8.165 -10.513 1.00 81.81 98 PHE A O 1
ATOM 800 N N . SER A 1 99 ? 14.947 6.472 -9.146 1.00 80.62 99 SER A N 1
ATOM 801 C CA . SER A 1 99 ? 16.124 5.662 -9.482 1.00 80.62 99 SER A CA 1
ATOM 802 C C . SER A 1 99 ? 16.099 5.230 -10.946 1.00 80.62 99 SER A C 1
ATOM 804 O O . SER A 1 99 ? 17.131 5.261 -11.614 1.00 80.62 99 SER A O 1
ATOM 806 N N . THR A 1 100 ? 14.918 4.890 -11.462 1.00 74.69 100 THR A N 1
ATOM 807 C CA . THR A 1 100 ? 14.748 4.580 -12.881 1.00 74.69 100 THR A CA 1
ATOM 808 C C . THR A 1 100 ? 14.809 5.856 -13.721 1.00 74.69 100 THR A C 1
ATOM 810 O O . THR A 1 100 ? 15.372 5.830 -14.800 1.00 74.69 100 THR A O 1
ATOM 813 N N . ALA A 1 101 ? 14.281 6.994 -13.267 1.00 69.56 101 ALA A N 1
ATOM 814 C CA . ALA A 1 101 ? 14.349 8.254 -14.016 1.00 69.56 101 ALA A CA 1
ATOM 815 C C . ALA A 1 101 ? 15.783 8.807 -14.136 1.00 69.56 101 ALA A C 1
ATOM 817 O O . ALA A 1 101 ? 16.169 9.282 -15.198 1.00 69.56 101 ALA A O 1
ATOM 818 N N . ALA A 1 102 ? 16.595 8.697 -13.081 1.00 64.81 102 ALA A N 1
ATOM 819 C CA . ALA A 1 102 ? 17.975 9.184 -13.064 1.00 64.81 102 ALA A CA 1
ATOM 820 C C . ALA A 1 102 ? 18.932 8.359 -13.947 1.00 64.81 102 ALA A C 1
ATOM 822 O O . ALA A 1 102 ? 19.966 8.868 -14.371 1.00 64.81 102 ALA A O 1
ATOM 823 N N . GLY A 1 103 ? 18.60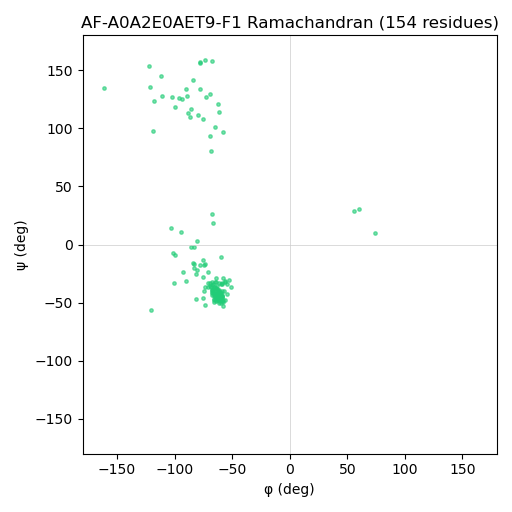0 7.092 -14.224 1.00 59.16 103 GLY A N 1
ATOM 824 C CA . GLY A 1 103 ? 19.420 6.200 -15.051 1.00 59.16 103 GLY A CA 1
ATOM 825 C C . GLY A 1 103 ? 19.218 6.355 -16.563 1.00 59.16 103 GLY A C 1
ATOM 826 O O . GLY A 1 103 ? 20.068 5.912 -17.331 1.00 59.16 103 GLY A O 1
ATOM 827 N N . TYR A 1 104 ? 18.128 6.989 -17.004 1.00 54.94 104 TYR A N 1
ATOM 828 C CA . TYR A 1 104 ? 17.797 7.141 -18.421 1.00 54.94 104 TYR A CA 1
ATOM 829 C C . TYR A 1 104 ? 17.753 8.627 -18.786 1.00 54.94 104 TYR A C 1
ATOM 831 O O . TYR A 1 104 ? 16.740 9.295 -18.612 1.00 54.94 104 TYR A O 1
ATOM 839 N N . GLY A 1 105 ? 18.847 9.150 -19.348 1.00 55.19 105 GLY A N 1
ATOM 840 C CA . GLY A 1 105 ? 18.930 10.499 -19.936 1.00 55.19 105 GLY A CA 1
ATOM 841 C C . GLY A 1 105 ? 18.089 10.687 -21.211 1.00 55.19 105 GLY A C 1
ATOM 842 O O . GLY A 1 105 ? 18.433 11.493 -22.070 1.00 55.19 105 GLY A O 1
ATOM 843 N N . THR A 1 106 ? 17.015 9.915 -21.373 1.00 56.81 106 THR A N 1
ATOM 844 C CA . THR A 1 106 ? 16.139 9.882 -22.546 1.00 56.81 106 THR A CA 1
ATOM 845 C C . THR A 1 106 ? 14.776 10.457 -22.182 1.00 56.81 106 THR A C 1
ATOM 847 O O . THR A 1 106 ? 14.146 9.989 -21.239 1.00 56.81 106 THR A O 1
ATOM 850 N N . GLY A 1 107 ? 14.285 11.430 -22.954 1.00 61.28 107 GLY A N 1
ATOM 851 C CA . GLY A 1 107 ? 13.009 12.133 -22.728 1.00 61.28 107 GLY A CA 1
ATOM 852 C C . GLY A 1 107 ? 11.725 11.300 -22.885 1.00 61.28 107 GLY A C 1
ATOM 853 O O . GLY A 1 107 ? 10.656 11.874 -23.067 1.00 61.28 107 GLY A O 1
ATOM 854 N N . SER A 1 108 ? 11.807 9.967 -22.841 1.00 66.3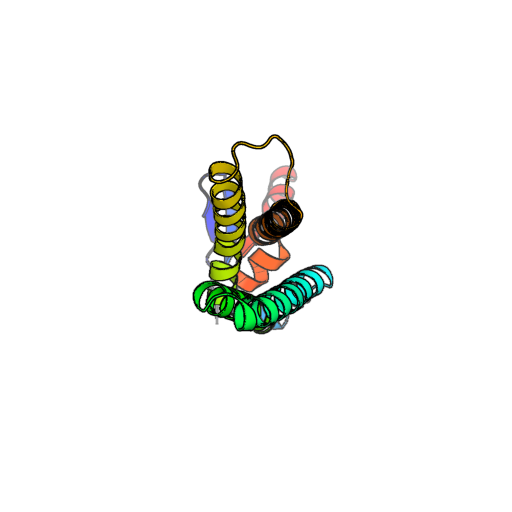1 108 SER A N 1
ATOM 855 C CA . SER A 1 108 ? 10.675 9.044 -22.958 1.00 66.31 108 SER A CA 1
ATOM 856 C C . SER A 1 108 ? 10.514 8.217 -21.684 1.00 66.31 108 SER A C 1
ATOM 858 O O . SER A 1 108 ? 11.433 7.499 -21.289 1.00 66.31 108 SER A O 1
ATOM 860 N N . ILE A 1 109 ? 9.331 8.288 -21.075 1.00 70.88 109 ILE A N 1
ATOM 861 C CA . ILE A 1 109 ? 8.983 7.533 -19.867 1.00 70.88 109 ILE A CA 1
ATOM 862 C C . ILE A 1 109 ? 8.781 6.057 -20.237 1.00 70.88 109 ILE A C 1
ATOM 864 O O . ILE A 1 109 ? 8.006 5.736 -21.140 1.00 70.88 109 ILE A O 1
ATOM 868 N N . SER A 1 110 ? 9.468 5.147 -19.545 1.00 79.62 110 SER A N 1
ATOM 869 C CA . SER A 1 110 ? 9.343 3.706 -19.792 1.00 79.62 110 SER A CA 1
ATOM 870 C C . SER A 1 110 ? 8.064 3.120 -19.164 1.00 79.62 110 SER A C 1
ATOM 872 O O . SER A 1 110 ? 7.554 3.655 -18.175 1.00 79.62 110 SER A O 1
ATOM 874 N N . PRO A 1 111 ? 7.531 1.985 -19.666 1.00 81.25 111 PRO A N 1
ATOM 875 C CA . PRO A 1 111 ? 6.343 1.352 -19.081 1.00 81.25 111 PRO A CA 1
ATOM 876 C C . PRO A 1 111 ? 6.482 1.014 -17.586 1.00 81.25 111 PRO A C 1
ATOM 878 O O . PRO A 1 111 ? 5.505 1.084 -16.841 1.00 81.25 111 PRO A O 1
ATOM 881 N N . SER A 1 112 ? 7.693 0.688 -17.119 1.00 80.00 112 SER A N 1
ATOM 882 C CA . SER A 1 112 ? 7.964 0.429 -15.699 1.00 80.00 112 SER A CA 1
ATOM 883 C C . SER A 1 112 ? 7.905 1.697 -14.844 1.00 80.00 112 SER A C 1
ATOM 885 O O . SER A 1 112 ? 7.388 1.648 -13.729 1.00 80.00 112 SER A O 1
ATOM 887 N N . GLN A 1 113 ? 8.366 2.837 -15.369 1.00 81.50 113 GLN A N 1
ATOM 888 C CA . GLN A 1 113 ? 8.241 4.132 -14.695 1.00 81.50 113 GLN A CA 1
ATOM 889 C C . GLN A 1 113 ? 6.775 4.556 -14.571 1.00 81.50 113 GLN A C 1
ATOM 891 O O . GLN A 1 113 ? 6.369 5.012 -13.505 1.00 81.50 113 GLN A O 1
ATOM 896 N N . TYR A 1 114 ? 5.960 4.356 -15.615 1.00 84.00 114 TYR A N 1
ATOM 897 C CA . TYR A 1 114 ? 4.516 4.603 -15.534 1.00 84.00 114 TYR A CA 1
ATOM 898 C C . TYR A 1 114 ? 3.846 3.737 -14.464 1.00 84.00 114 TYR A C 1
ATOM 900 O O . TYR A 1 114 ? 3.057 4.244 -13.669 1.00 84.00 114 TYR A O 1
ATOM 908 N N . TYR A 1 115 ? 4.192 2.450 -14.404 1.00 86.75 115 TYR A N 1
ATOM 909 C CA . TYR A 1 115 ? 3.682 1.542 -13.381 1.00 86.75 115 TYR A CA 1
ATOM 910 C C . TYR A 1 115 ? 4.047 2.003 -11.959 1.00 86.75 115 TYR A C 1
ATOM 912 O O . TYR A 1 115 ? 3.162 2.117 -11.109 1.00 86.75 115 TYR A O 1
ATOM 920 N N . ASP A 1 116 ? 5.319 2.318 -11.694 1.00 86.06 116 ASP A N 1
ATOM 921 C CA . ASP A 1 116 ? 5.762 2.765 -10.367 1.00 86.06 116 ASP A CA 1
ATOM 922 C C . ASP A 1 116 ? 5.123 4.118 -9.984 1.00 86.06 116 ASP A C 1
ATOM 924 O O . ASP A 1 116 ? 4.712 4.297 -8.835 1.00 86.06 116 ASP A O 1
ATOM 928 N N . LEU A 1 117 ? 4.935 5.033 -10.945 1.00 86.44 117 LEU A N 1
ATOM 929 C CA . LEU A 1 117 ? 4.254 6.316 -10.732 1.00 86.44 117 LEU A CA 1
ATOM 930 C C . LEU A 1 117 ? 2.769 6.140 -10.388 1.00 86.44 117 LEU A C 1
ATOM 932 O O . LEU A 1 117 ? 2.280 6.736 -9.427 1.00 86.44 117 LEU A O 1
ATOM 936 N N . CYS A 1 118 ? 2.041 5.313 -11.142 1.00 89.06 118 CYS A N 1
ATOM 937 C CA . CYS A 1 118 ? 0.633 5.029 -10.867 1.00 89.06 118 CYS A CA 1
ATOM 938 C C . CYS A 1 118 ? 0.453 4.399 -9.480 1.00 89.06 118 CYS A C 1
ATOM 940 O O . CYS A 1 118 ? -0.411 4.831 -8.715 1.00 89.06 118 CYS A O 1
ATOM 942 N N . ASN A 1 119 ? 1.298 3.428 -9.121 1.00 88.06 119 ASN A N 1
ATOM 943 C CA . ASN A 1 119 ? 1.258 2.806 -7.799 1.00 88.06 119 ASN A CA 1
ATOM 944 C C . ASN A 1 119 ? 1.617 3.791 -6.681 1.00 88.06 119 ASN A C 1
ATOM 946 O O . ASN A 1 119 ? 0.974 3.763 -5.630 1.00 88.06 119 ASN A O 1
ATOM 950 N N . ALA A 1 120 ? 2.578 4.694 -6.903 1.00 86.81 120 ALA A N 1
ATOM 951 C CA . ALA A 1 120 ? 2.897 5.770 -5.967 1.00 86.81 120 ALA A CA 1
ATOM 952 C C . ALA A 1 120 ? 1.690 6.696 -5.742 1.00 86.81 120 ALA A C 1
ATOM 954 O O . ALA A 1 120 ? 1.321 6.950 -4.599 1.00 86.81 120 ALA A O 1
ATOM 955 N N . MET A 1 121 ? 1.015 7.147 -6.804 1.00 87.94 121 MET A N 1
ATOM 956 C CA . MET A 1 121 ? -0.168 8.010 -6.674 1.00 87.94 121 MET A CA 1
ATOM 957 C C . MET A 1 121 ? -1.301 7.329 -5.898 1.00 87.94 121 MET A C 1
ATOM 959 O O . MET A 1 121 ? -1.878 7.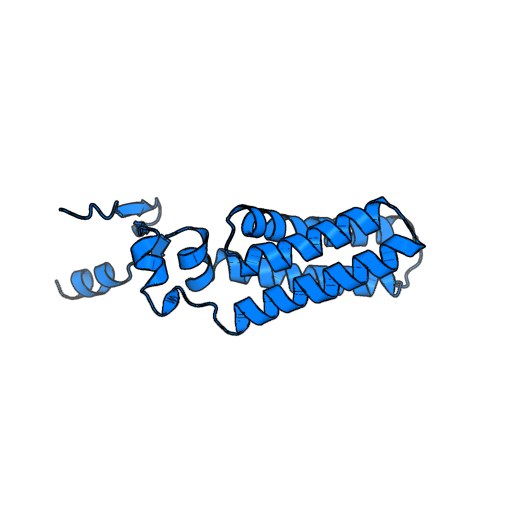929 -4.988 1.00 87.94 121 MET A O 1
ATOM 963 N N . ILE A 1 122 ? -1.592 6.062 -6.211 1.00 87.62 122 ILE A N 1
ATOM 964 C CA . ILE A 1 122 ? -2.628 5.292 -5.512 1.00 87.62 122 ILE A CA 1
ATOM 965 C C . ILE A 1 122 ? -2.257 5.123 -4.034 1.00 87.62 122 ILE A C 1
ATOM 967 O O . ILE A 1 122 ? -3.080 5.393 -3.161 1.00 87.62 122 ILE A O 1
ATOM 971 N N . THR A 1 123 ? -1.018 4.728 -3.733 1.00 85.06 123 THR A N 1
ATOM 972 C CA . THR A 1 123 ? -0.569 4.510 -2.347 1.00 85.06 123 THR A CA 1
ATOM 973 C C . THR A 1 123 ? -0.520 5.793 -1.531 1.00 85.06 123 THR A C 1
ATOM 975 O O . THR A 1 123 ? -0.868 5.758 -0.355 1.00 85.06 123 THR A O 1
ATOM 978 N N . ILE A 1 124 ? -0.185 6.934 -2.135 1.00 85.56 124 ILE A N 1
ATOM 979 C CA . ILE A 1 124 ? -0.297 8.244 -1.482 1.00 85.56 124 ILE A CA 1
ATOM 980 C C . ILE A 1 124 ? -1.757 8.531 -1.120 1.00 85.56 124 ILE A C 1
ATOM 982 O O . ILE A 1 124 ? -2.036 8.864 0.031 1.00 85.56 124 ILE A O 1
ATOM 986 N N . GLY A 1 125 ? -2.699 8.345 -2.052 1.00 84.50 125 GLY A N 1
ATOM 987 C CA . GLY A 1 125 ? -4.130 8.518 -1.777 1.00 84.50 125 GLY A CA 1
ATOM 988 C C . GLY A 1 125 ? -4.633 7.595 -0.660 1.00 84.50 125 GLY A C 1
ATOM 989 O O . GLY A 1 125 ? -5.376 8.018 0.227 1.00 84.50 125 GLY A O 1
ATOM 990 N N . VAL A 1 126 ? -4.156 6.349 -0.642 1.00 82.88 126 VAL A N 1
ATOM 991 C CA . V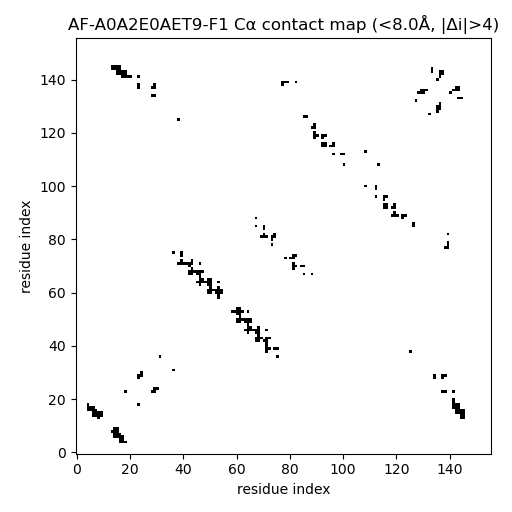AL A 1 126 ? -4.414 5.399 0.446 1.00 82.88 126 VAL A CA 1
ATOM 992 C C . VAL A 1 126 ? -3.822 5.882 1.769 1.00 82.88 126 VAL A C 1
ATOM 994 O O . VAL A 1 126 ? -4.498 5.798 2.791 1.00 82.88 126 VAL A O 1
ATOM 997 N N . CYS A 1 127 ? -2.599 6.413 1.779 1.00 81.62 127 CYS A N 1
ATOM 998 C CA . CYS A 1 127 ? -1.977 6.960 2.983 1.00 81.62 127 CYS A CA 1
ATOM 999 C C . CYS A 1 127 ? -2.751 8.157 3.537 1.00 81.62 127 CYS A C 1
ATOM 1001 O O . CYS A 1 127 ? -2.977 8.210 4.745 1.00 81.62 127 CYS A O 1
ATOM 1003 N N . PHE A 1 128 ? -3.218 9.068 2.679 1.00 80.19 128 PHE A N 1
ATOM 1004 C CA . PHE A 1 128 ? -4.108 10.158 3.088 1.00 80.19 128 PHE A CA 1
ATOM 1005 C C . PHE A 1 128 ? -5.388 9.618 3.723 1.00 80.19 128 PHE A C 1
ATOM 1007 O O . PHE A 1 128 ? -5.737 10.009 4.835 1.00 80.19 128 PHE A O 1
ATOM 1014 N N . TYR A 1 129 ? -6.039 8.643 3.083 1.00 78.12 129 TYR A N 1
ATOM 1015 C CA . TYR A 1 129 ? -7.222 8.002 3.651 1.00 78.12 129 TYR A CA 1
ATOM 1016 C C . TYR A 1 129 ? -6.938 7.327 5.001 1.00 78.12 129 TYR A C 1
ATOM 1018 O O . TYR A 1 129 ? -7.742 7.427 5.925 1.00 78.12 129 TYR A O 1
ATOM 1026 N N . LEU A 1 130 ? -5.798 6.647 5.141 1.00 74.50 130 LEU A N 1
ATOM 1027 C CA . LEU A 1 130 ? -5.396 5.986 6.382 1.00 74.50 130 LEU A CA 1
ATOM 1028 C C . LEU A 1 130 ? -5.078 6.984 7.509 1.00 74.50 130 LEU A C 1
ATOM 1030 O O . LEU A 1 130 ? -5.338 6.665 8.669 1.00 74.50 130 LEU A O 1
ATOM 1034 N N . PHE A 1 131 ? -4.558 8.174 7.190 1.00 70.38 131 PHE A N 1
ATOM 1035 C CA . PHE A 1 131 ? -4.256 9.224 8.168 1.00 70.38 131 PHE A CA 1
ATOM 1036 C C . PHE A 1 131 ? -5.469 10.061 8.576 1.00 70.38 131 PHE A C 1
ATOM 1038 O O . PHE A 1 131 ? -5.653 10.320 9.769 1.00 70.38 131 PHE A O 1
ATOM 1045 N N . GLU A 1 132 ? -6.260 10.517 7.607 1.00 67.19 132 GLU A N 1
ATOM 1046 C CA . GLU A 1 132 ? -7.375 11.445 7.831 1.00 67.19 132 GLU A CA 1
ATOM 1047 C C . GLU A 1 132 ? -8.703 10.730 8.056 1.00 67.19 132 GLU A C 1
ATOM 1049 O O . GLU A 1 132 ? -9.603 11.271 8.695 1.00 67.19 132 GLU A O 1
ATOM 1054 N N . GLY A 1 133 ? -8.838 9.496 7.573 1.00 63.41 133 GLY A N 1
ATOM 1055 C CA . GLY A 1 133 ? -10.069 8.742 7.701 1.00 63.41 133 GLY A CA 1
ATOM 1056 C C . GLY A 1 133 ? -10.421 8.479 9.165 1.00 63.41 133 GLY A C 1
ATOM 1057 O O . GLY A 1 133 ? -9.707 7.774 9.884 1.00 63.41 133 GLY A O 1
ATOM 1058 N N . ASP A 1 134 ? -11.595 8.953 9.583 1.00 60.06 134 ASP A N 1
ATOM 1059 C CA . ASP A 1 134 ? -12.153 8.686 10.915 1.00 60.06 134 ASP A CA 1
ATOM 1060 C C . ASP A 1 134 ? -12.230 7.181 11.226 1.00 60.06 134 ASP A C 1
ATOM 1062 O O . ASP A 1 134 ? -12.039 6.755 12.364 1.00 60.06 134 ASP A O 1
ATOM 1066 N N . ARG A 1 135 ? -12.483 6.346 10.206 1.00 61.34 135 ARG A N 1
ATOM 1067 C CA . ARG A 1 135 ? -12.600 4.885 10.354 1.00 61.34 135 ARG A CA 1
ATOM 1068 C C . ARG A 1 135 ? -11.238 4.203 10.577 1.00 61.34 135 ARG A C 1
ATOM 1070 O O . ARG A 1 135 ? -11.119 3.473 11.562 1.00 61.34 135 ARG A O 1
ATOM 1077 N N . PRO A 1 136 ? -10.201 4.428 9.744 1.00 58.50 136 PRO A N 1
ATOM 1078 C CA . PRO A 1 136 ? -8.837 3.986 10.041 1.00 58.50 136 PRO A CA 1
ATOM 1079 C C . PRO A 1 136 ? -8.308 4.468 11.395 1.00 58.50 136 PRO A C 1
ATOM 1081 O O . PRO A 1 136 ? -7.730 3.670 12.135 1.00 58.50 136 PRO A O 1
ATOM 1084 N N . ASN A 1 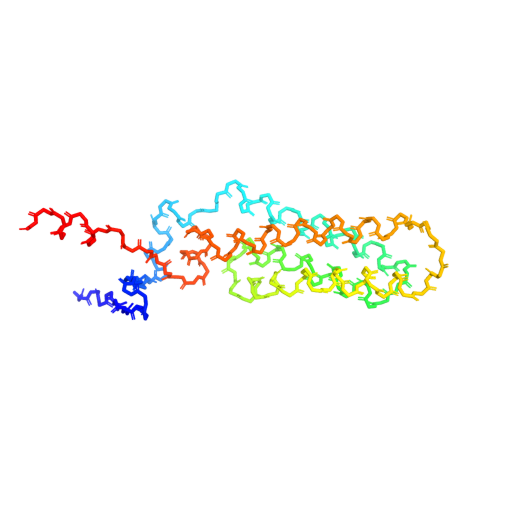137 ? -8.549 5.730 11.768 1.00 61.78 137 ASN A N 1
ATOM 1085 C CA . ASN A 1 137 ? -8.118 6.260 13.065 1.00 61.78 137 ASN A CA 1
ATOM 1086 C C . ASN A 1 137 ? -8.806 5.546 14.241 1.00 61.78 137 ASN A C 1
ATOM 1088 O O . ASN A 1 137 ? -8.144 5.194 15.223 1.00 61.78 137 ASN A O 1
ATOM 1092 N N . PHE A 1 138 ? -10.097 5.233 14.119 1.00 57.25 138 PHE A N 1
ATOM 1093 C CA . PHE A 1 138 ? -10.818 4.467 15.134 1.00 57.25 138 PHE A CA 1
ATOM 1094 C C . PHE A 1 138 ? -10.305 3.022 15.254 1.00 57.25 138 PHE A C 1
ATOM 1096 O O . PHE A 1 138 ? -10.098 2.527 16.359 1.00 57.25 138 PHE A O 1
ATOM 1103 N N . ILE A 1 139 ? -10.034 2.360 14.123 1.00 59.62 139 ILE A N 1
ATOM 1104 C CA . ILE A 1 139 ? -9.617 0.949 14.081 1.00 59.62 139 ILE A CA 1
ATOM 1105 C C . ILE A 1 139 ? -8.152 0.763 14.510 1.00 59.62 139 ILE A C 1
ATOM 1107 O O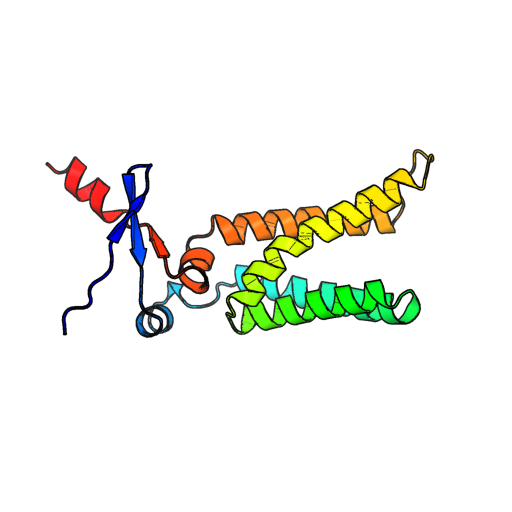 . ILE A 1 139 ? -7.851 -0.137 15.293 1.00 59.62 139 ILE A O 1
ATOM 1111 N N . PHE A 1 140 ? -7.230 1.590 14.008 1.00 60.00 140 PHE A N 1
ATOM 1112 C CA . PHE A 1 140 ? -5.786 1.387 14.190 1.00 60.00 140 PHE A CA 1
ATOM 1113 C C . PHE A 1 140 ? -5.173 2.256 15.289 1.00 60.00 140 PHE A C 1
ATOM 1115 O O . PHE A 1 140 ? -4.230 1.826 15.956 1.00 60.00 140 PHE A O 1
ATOM 1122 N N . ARG A 1 141 ? -5.695 3.471 15.493 1.00 59.09 141 ARG A N 1
ATOM 1123 C CA . ARG A 1 141 ? -5.194 4.422 16.500 1.00 59.09 141 ARG A CA 1
ATOM 1124 C C . ARG A 1 141 ? -6.049 4.474 17.761 1.00 59.09 141 ARG A C 1
ATOM 1126 O O . ARG A 1 141 ? -5.601 5.074 18.733 1.00 59.09 141 ARG A O 1
ATOM 1133 N N . ARG A 1 142 ? -7.207 3.796 17.776 1.00 61.06 142 ARG A N 1
ATOM 1134 C CA . ARG A 1 142 ? -8.149 3.729 18.911 1.00 61.06 142 ARG A CA 1
ATOM 1135 C C . ARG A 1 142 ? -8.606 5.103 19.391 1.00 61.06 142 ARG A C 1
ATOM 1137 O O . ARG A 1 142 ? -8.882 5.281 20.572 1.00 61.06 142 ARG A O 1
ATOM 1144 N N . ARG A 1 143 ? -8.635 6.081 18.486 1.00 59.34 143 ARG A N 1
ATOM 1145 C CA . ARG A 1 143 ? -9.023 7.462 18.778 1.00 59.34 143 ARG A CA 1
ATOM 1146 C C . ARG A 1 143 ? -10.206 7.835 17.900 1.00 59.34 143 ARG A C 1
ATOM 1148 O O . ARG A 1 143 ? -10.178 7.560 16.701 1.00 59.34 143 ARG A O 1
ATOM 1155 N N . TYR A 1 144 ? -11.208 8.487 18.478 1.00 58.53 144 TYR A N 1
ATOM 1156 C CA . TYR A 1 144 ? -12.223 9.212 17.714 1.00 58.53 144 TYR A CA 1
ATOM 1157 C C . TYR A 1 144 ? -12.253 10.680 18.126 1.00 58.53 144 TYR A C 1
ATOM 1159 O O . TYR A 1 144 ? -11.886 11.041 19.248 1.00 58.53 144 TYR A O 1
ATOM 1167 N N . ARG A 1 145 ? -12.687 11.525 17.192 1.00 56.03 145 ARG A N 1
ATOM 1168 C CA . ARG A 1 145 ? -12.884 12.953 17.414 1.00 56.03 145 ARG A CA 1
ATOM 1169 C C . ARG A 1 145 ? -14.279 13.170 17.995 1.00 56.03 145 ARG A C 1
ATOM 1171 O O . ARG A 1 145 ? -15.272 12.832 17.349 1.00 56.03 145 ARG A O 1
ATOM 1178 N N . SER A 1 146 ? -14.366 13.674 19.223 1.00 48.53 146 SER A N 1
ATOM 1179 C CA . SER A 1 146 ? -15.654 14.064 19.801 1.00 48.53 146 SER A CA 1
ATOM 1180 C C . SER A 1 146 ? -16.051 15.431 19.244 1.00 48.53 146 SER A C 1
ATOM 1182 O O . SER A 1 146 ? -15.414 16.426 19.567 1.00 48.53 146 SER A O 1
ATOM 1184 N N . TYR A 1 147 ? -17.093 15.481 18.412 1.00 50.25 147 TYR A N 1
ATOM 1185 C CA . TYR A 1 147 ? -17.727 16.732 17.958 1.00 50.25 147 TYR A CA 1
ATOM 1186 C C . TYR A 1 147 ? -18.797 17.242 18.940 1.00 50.25 147 TYR A C 1
ATOM 1188 O O . TYR A 1 147 ? -19.409 18.280 18.722 1.00 50.25 147 TYR A O 1
ATOM 1196 N N . ARG A 1 148 ? -19.062 16.505 20.028 1.00 47.19 148 ARG A N 1
ATOM 1197 C CA . ARG A 1 148 ? -20.201 16.781 20.915 1.00 47.19 148 ARG A CA 1
ATOM 1198 C C . ARG A 1 148 ? -20.002 18.017 21.804 1.00 47.19 148 ARG A C 1
ATOM 1200 O O . ARG A 1 148 ? -20.976 18.546 22.317 1.00 47.19 148 ARG A O 1
ATOM 1207 N N . THR A 1 149 ? -18.768 18.490 21.957 1.00 46.28 149 THR A N 1
ATOM 1208 C CA . THR A 1 149 ? -18.444 19.659 22.786 1.00 46.28 149 THR A CA 1
ATOM 1209 C C . THR A 1 149 ? -18.708 21.000 22.103 1.00 46.28 149 THR A C 1
ATOM 1211 O O . THR A 1 149 ? -18.916 21.974 22.811 1.00 46.28 149 THR A O 1
ATOM 1214 N N . GLU A 1 150 ? -18.758 21.067 20.767 1.00 45.22 150 GLU A N 1
ATOM 1215 C CA . GLU A 1 150 ? -19.046 22.330 20.062 1.00 45.22 150 GLU A CA 1
ATOM 1216 C C . GLU A 1 150 ? -20.540 22.695 20.166 1.00 45.22 150 GLU A C 1
ATOM 1218 O O . GLU A 1 150 ? -20.876 23.835 20.471 1.00 45.22 150 GLU A O 1
ATOM 1223 N N . LEU A 1 151 ? -21.445 21.710 20.061 1.00 42.81 151 LEU A N 1
ATOM 1224 C CA . LEU A 1 151 ? -22.894 21.952 20.148 1.00 42.81 151 LEU A CA 1
ATOM 1225 C C . LEU A 1 151 ? -23.356 22.364 21.562 1.00 42.81 151 LEU A C 1
ATOM 1227 O O . LEU A 1 151 ? -24.284 23.151 21.701 1.00 42.81 151 LEU A O 1
ATOM 1231 N N . GLU A 1 152 ? -22.719 21.852 22.622 1.00 46.56 152 GLU A N 1
ATOM 1232 C CA . GLU A 1 152 ? -23.025 22.250 24.011 1.00 46.56 152 GLU A CA 1
ATOM 1233 C C . GLU A 1 152 ? -22.407 23.606 24.402 1.00 46.56 152 GLU A C 1
ATOM 1235 O O . GLU A 1 152 ? -22.852 24.210 25.378 1.00 46.56 152 GLU A O 1
ATOM 1240 N N . GLN A 1 153 ? -21.410 24.094 23.653 1.00 48.06 153 GLN A N 1
ATOM 1241 C CA . GLN A 1 153 ? -20.805 25.415 23.856 1.00 48.06 153 GLN A CA 1
ATOM 1242 C C . GLN A 1 153 ? -21.501 26.523 23.055 1.00 48.06 153 GLN A C 1
ATOM 1244 O O . GLN A 1 153 ? -21.573 27.634 23.559 1.00 48.06 153 GLN A O 1
ATOM 1249 N N . GLU A 1 154 ? -22.060 26.242 21.873 1.00 48.91 154 GLU A N 1
ATOM 1250 C CA . GLU A 1 154 ? -22.889 27.213 21.126 1.00 48.91 154 GLU A CA 1
ATOM 1251 C C . GLU A 1 154 ? -24.297 27.410 21.724 1.00 48.91 154 GLU A C 1
ATOM 1253 O O . GLU A 1 154 ? -24.965 28.395 21.423 1.00 48.91 154 GLU A O 1
ATOM 1258 N N . LEU A 1 155 ? -24.760 26.482 22.570 1.00 51.97 155 LEU A N 1
ATOM 1259 C CA . LEU A 1 155 ? -26.063 26.541 23.252 1.00 51.97 155 LEU A CA 1
ATOM 1260 C C . LEU A 1 155 ? -26.002 27.156 24.671 1.00 51.97 155 LEU A C 1
ATOM 1262 O O . LEU A 1 155 ? -26.989 27.068 25.407 1.00 51.97 155 LEU A O 1
ATOM 1266 N N . ARG A 1 156 ? -24.879 27.770 25.067 1.00 42.25 156 ARG A N 1
ATOM 1267 C CA . ARG A 1 156 ? -24.736 28.588 26.289 1.00 42.25 156 ARG A CA 1
ATOM 1268 C C . ARG A 1 156 ? -24.372 30.023 25.949 1.00 42.25 156 ARG A C 1
ATOM 1270 O O . ARG A 1 156 ? -24.835 30.901 26.707 1.00 42.25 156 ARG A O 1
#

Mean predicted aligned error: 12.06 Å

Sequence (156 aa):
MSDTNLTQPDSFGRHWVYVTEAEIRSHKKGHFGTFIWLVCLWFICVGGLEVILGANTTLVRLFFGALLFFTGVGLCVRKRFAYLLALFIPLVFIIRFFSTAAGYGTGSISPSQYYDLCNAMITIGVCFYLFEGDRPNFIFRRRYRSYRTELEQELR